Protein AF-A0A1F8T9P6-F1 (afdb_monomer_lite)

Sequence (184 aa):
MSAFLTTTHFEWPQMSTLTDVNWFDFDADLNDTRYWGGDDGDSPTDDGGRWVEFNSASEFTWRADFKNGPADAEGISGDFTVRLTFAFDGWGSTCTITRHIFVSAAPTDTPTRTATFGPSPTRTRTRTPTAIPPSNTPGPSPTRTKTRTPTPTRTETEPGPAATDTTAPTSTKTATPGGGGPGD

Foldseek 3Di:
DKKKWQKKKKFAPQDPQQKWWAFKAKAPVPPDRTVDGDTHNDPIDMDRPDIDIDDPPDDIDIDIDMPCAPPDPFGGFAKMKMKIWIDDPPPPDIDIDMDIDGGDTDDDPDPDPDPDDDPDDDPDPDPDPDDDPDDPDDDDDDDDDDDDDDDDDDDDDDDDDDDDDDDDDDDDDDDDDDDDDDDD

Structure (mmCIF, N/CA/C/O backbone):
data_AF-A0A1F8T9P6-F1
#
_entry.id   AF-A0A1F8T9P6-F1
#
loop_
_atom_site.group_PDB
_atom_site.id
_atom_site.type_symbol
_atom_site.label_atom_id
_atom_site.label_alt_id
_atom_site.label_comp_id
_atom_site.label_asym_id
_atom_site.label_entity_id
_atom_site.label_seq_id
_atom_site.pdbx_PDB_ins_code
_atom_site.Cartn_x
_atom_site.Cartn_y
_atom_site.Cartn_z
_atom_site.occupancy
_atom_site.B_iso_or_equiv
_atom_site.auth_seq_id
_atom_site.auth_comp_id
_atom_site.auth_asym_id
_atom_site.auth_atom_id
_atom_site.pdbx_PDB_model_num
ATOM 1 N N . MET A 1 1 ? -16.670 9.385 24.068 1.00 83.69 1 MET A N 1
ATOM 2 C CA . MET A 1 1 ? -16.771 8.015 23.531 1.00 83.69 1 MET A CA 1
ATOM 3 C C . MET A 1 1 ? -15.462 7.737 22.838 1.00 83.69 1 MET A C 1
ATOM 5 O O . MET A 1 1 ? -15.114 8.509 21.951 1.00 83.69 1 MET A O 1
ATOM 9 N N . SER A 1 2 ? -14.741 6.724 23.302 1.00 90.44 2 SER A N 1
ATOM 10 C CA . SER A 1 2 ? -13.462 6.322 22.721 1.00 90.44 2 SER A CA 1
ATOM 11 C C . SER A 1 2 ? -13.688 5.173 21.745 1.00 90.44 2 SER A C 1
ATOM 13 O O . SER A 1 2 ? -14.540 4.309 21.985 1.00 90.44 2 SER A O 1
ATOM 15 N N . ALA A 1 3 ? -12.949 5.181 20.642 1.00 91.94 3 ALA A N 1
ATOM 16 C CA . ALA A 1 3 ? -12.834 4.033 19.754 1.00 91.94 3 ALA A CA 1
ATOM 17 C C . ALA A 1 3 ? -11.465 3.393 19.972 1.00 91.94 3 ALA A C 1
ATOM 19 O O . ALA A 1 3 ? -10.476 4.098 20.139 1.00 91.94 3 ALA A O 1
ATOM 20 N N . PHE A 1 4 ? -11.398 2.071 19.960 1.00 92.44 4 PHE A N 1
ATOM 21 C CA . PHE A 1 4 ? -10.155 1.329 20.101 1.00 92.44 4 PHE A CA 1
ATOM 22 C C . PHE A 1 4 ? -9.907 0.550 18.828 1.00 92.44 4 PHE A C 1
ATOM 24 O O . PHE A 1 4 ? -10.733 -0.281 18.458 1.00 92.44 4 PHE A O 1
ATOM 31 N N . LEU A 1 5 ? -8.787 0.785 18.154 1.00 93.00 5 LEU A N 1
ATOM 32 C CA . LEU A 1 5 ? -8.379 -0.106 17.073 1.00 93.00 5 LEU A CA 1
ATOM 33 C C . LEU A 1 5 ? -7.963 -1.445 17.676 1.00 93.00 5 LEU A C 1
ATOM 35 O O . LEU A 1 5 ? -7.071 -1.493 18.521 1.00 93.00 5 LEU A O 1
ATOM 39 N N . THR A 1 6 ? -8.610 -2.515 17.229 1.00 93.25 6 THR A N 1
ATOM 40 C CA . THR A 1 6 ? -8.348 -3.883 17.686 1.00 93.25 6 THR A CA 1
ATOM 41 C C . THR A 1 6 ? -7.598 -4.705 16.656 1.00 93.25 6 THR A C 1
ATOM 43 O O . THR A 1 6 ? -6.971 -5.693 17.020 1.00 93.25 6 THR A O 1
ATOM 46 N N . THR A 1 7 ? -7.717 -4.369 15.368 1.00 95.25 7 THR A N 1
ATOM 47 C CA . THR A 1 7 ? -7.091 -5.146 14.293 1.00 95.25 7 THR A CA 1
ATOM 48 C C . THR A 1 7 ? -6.779 -4.268 13.090 1.00 95.25 7 THR A C 1
ATOM 50 O O . THR A 1 7 ? -7.660 -3.547 12.611 1.00 95.25 7 THR A O 1
ATOM 53 N N . THR A 1 8 ? -5.561 -4.387 12.572 1.00 96.50 8 THR A N 1
ATOM 54 C CA . THR A 1 8 ? -5.146 -3.901 11.254 1.00 96.50 8 THR A CA 1
ATOM 55 C C . THR A 1 8 ? -4.863 -5.099 10.362 1.00 96.50 8 THR A C 1
ATOM 57 O O . THR A 1 8 ? -4.117 -5.991 10.745 1.00 96.50 8 THR A O 1
ATOM 60 N N . HIS A 1 9 ? -5.446 -5.094 9.171 1.00 97.31 9 HIS A N 1
ATOM 61 C CA . HIS A 1 9 ? -5.145 -6.036 8.103 1.00 97.31 9 HIS A CA 1
ATOM 62 C C . HIS A 1 9 ? -4.685 -5.238 6.889 1.00 97.31 9 HIS A C 1
ATOM 64 O O . HIS A 1 9 ? -5.436 -4.389 6.395 1.00 97.31 9 HIS A O 1
ATOM 70 N N . PHE A 1 10 ? -3.463 -5.483 6.435 1.00 97.44 10 PHE A N 1
ATOM 71 C CA . PHE A 1 10 ? -2.855 -4.762 5.327 1.00 97.44 10 PHE A CA 1
ATOM 72 C C . PHE A 1 10 ? -2.447 -5.724 4.214 1.00 97.44 10 PHE A C 1
ATOM 74 O O . PHE A 1 10 ? -1.498 -6.491 4.349 1.00 97.44 10 PHE A O 1
ATOM 81 N N . GLU A 1 11 ? -3.171 -5.658 3.102 1.00 97.56 11 GLU A N 1
ATOM 82 C CA . GLU A 1 11 ? -2.811 -6.310 1.849 1.00 97.56 11 GLU A CA 1
ATOM 83 C C . GLU A 1 11 ? -1.981 -5.333 1.016 1.00 97.56 11 GLU A C 1
ATOM 85 O O . GLU A 1 11 ? -2.371 -4.185 0.783 1.00 97.56 11 GLU A O 1
ATOM 90 N N . TRP A 1 12 ? -0.846 -5.808 0.537 1.00 95.81 12 TRP A N 1
ATOM 91 C CA . TRP A 1 12 ? 0.063 -5.092 -0.347 1.00 95.81 12 TRP A CA 1
ATOM 92 C C . TRP A 1 12 ? 0.457 -6.002 -1.523 1.00 95.81 12 TRP A C 1
ATOM 94 O O . TRP A 1 12 ? 0.312 -7.228 -1.430 1.00 95.81 12 TRP A O 1
ATOM 104 N N . PRO A 1 13 ? 0.895 -5.449 -2.666 1.00 92.88 13 PRO A N 1
ATOM 105 C CA . PRO A 1 13 ? 1.229 -6.273 -3.820 1.00 92.88 13 PRO A CA 1
ATOM 106 C C . PRO A 1 13 ? 2.470 -7.102 -3.490 1.00 92.88 13 PRO A C 1
ATOM 108 O O . PRO A 1 13 ? 3.464 -6.540 -3.043 1.00 92.88 13 PRO A O 1
ATOM 111 N N . GLN A 1 14 ? 2.440 -8.420 -3.718 1.00 84.75 14 GLN A N 1
ATOM 112 C CA . GLN A 1 14 ? 3.617 -9.255 -3.467 1.00 84.75 14 GLN A CA 1
ATOM 113 C C . GLN A 1 14 ? 4.786 -8.745 -4.316 1.00 84.75 14 GLN A C 1
ATOM 115 O O . GLN A 1 14 ? 4.755 -8.801 -5.549 1.00 84.75 14 GLN A O 1
ATOM 120 N N . MET A 1 15 ? 5.807 -8.228 -3.643 1.00 80.94 15 MET A N 1
ATOM 121 C CA . MET A 1 15 ? 6.999 -7.684 -4.280 1.00 80.94 15 MET A CA 1
ATOM 122 C C . MET A 1 15 ? 8.085 -8.750 -4.423 1.00 80.94 15 MET A C 1
ATOM 124 O O . MET A 1 15 ? 7.875 -9.937 -4.162 1.00 80.94 15 MET A O 1
ATOM 128 N N . SER A 1 16 ? 9.270 -8.323 -4.870 1.00 79.12 16 SER A N 1
ATOM 129 C CA . SER A 1 16 ? 10.471 -9.151 -4.796 1.00 79.12 16 SER A CA 1
ATOM 130 C C . SER A 1 16 ? 10.631 -9.743 -3.389 1.00 79.12 16 SER A C 1
ATOM 132 O O . SER A 1 16 ? 10.253 -9.115 -2.406 1.00 79.12 16 SER A O 1
ATOM 134 N N . THR A 1 17 ? 11.260 -10.915 -3.277 1.00 79.06 17 THR A N 1
ATOM 135 C CA . THR A 1 17 ? 11.465 -11.629 -1.998 1.00 79.06 17 THR A CA 1
ATOM 136 C C . THR A 1 17 ? 12.310 -10.869 -0.971 1.00 79.06 17 THR A C 1
ATOM 138 O O . THR A 1 17 ? 12.622 -11.413 0.082 1.00 79.06 17 THR A O 1
ATOM 141 N N . LEU A 1 18 ? 12.7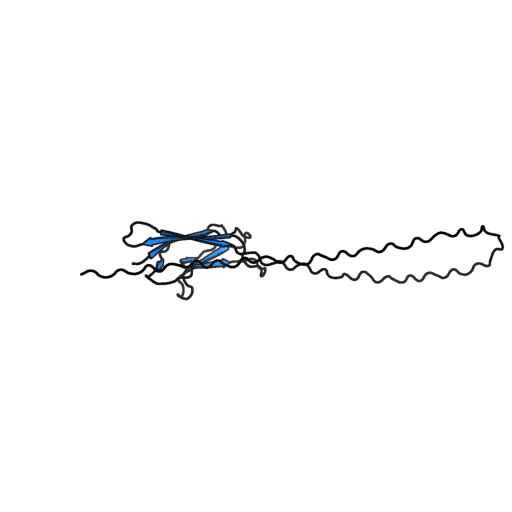90 -9.676 -1.317 1.00 82.12 18 LEU A N 1
ATOM 142 C CA . LEU A 1 18 ? 13.589 -8.837 -0.441 1.00 82.12 18 LEU A CA 1
ATOM 143 C C . LEU A 1 18 ? 12.766 -7.743 0.222 1.00 82.12 18 LEU A C 1
ATOM 145 O O . LEU A 1 18 ? 13.233 -7.242 1.232 1.00 82.12 18 LEU A O 1
ATOM 149 N N . THR A 1 19 ? 11.605 -7.371 -0.325 1.00 87.75 19 THR A N 1
ATOM 150 C CA . THR A 1 19 ? 10.814 -6.257 0.199 1.00 87.75 19 THR A CA 1
ATOM 151 C C . THR A 1 19 ? 9.810 -6.755 1.222 1.00 87.75 19 THR A C 1
ATOM 153 O O . THR A 1 19 ? 8.985 -7.617 0.927 1.00 87.75 19 THR A O 1
ATOM 156 N N . ASP A 1 20 ? 9.889 -6.177 2.408 1.00 92.62 20 ASP A N 1
ATOM 157 C CA . ASP A 1 20 ? 9.114 -6.542 3.578 1.00 92.62 20 ASP A CA 1
ATOM 158 C C . ASP A 1 20 ? 8.476 -5.299 4.202 1.00 92.62 20 ASP A C 1
ATOM 160 O O . ASP A 1 20 ? 9.059 -4.210 4.222 1.00 92.62 20 ASP A O 1
ATOM 164 N N . VAL A 1 21 ? 7.253 -5.442 4.701 1.00 93.56 21 VAL A N 1
ATOM 165 C CA . VAL A 1 21 ? 6.629 -4.419 5.538 1.00 93.56 21 VAL A CA 1
ATOM 166 C C . VAL A 1 21 ? 7.340 -4.417 6.890 1.00 93.56 21 VAL A C 1
ATOM 168 O O . VAL A 1 21 ? 7.470 -5.455 7.531 1.00 93.56 21 VAL A O 1
ATOM 171 N N . ASN A 1 22 ? 7.791 -3.246 7.330 1.00 92.25 22 ASN A N 1
ATOM 172 C CA . ASN A 1 22 ? 8.639 -3.074 8.513 1.00 92.25 22 ASN A CA 1
ATOM 173 C C . ASN A 1 22 ? 7.846 -2.588 9.738 1.00 92.25 22 ASN A C 1
ATOM 175 O O . ASN A 1 22 ? 8.017 -3.036 10.871 1.00 92.25 22 ASN A O 1
ATOM 179 N N . TRP A 1 23 ? 6.936 -1.636 9.547 1.00 93.12 23 TRP A N 1
ATOM 180 C CA . TRP A 1 23 ? 6.085 -1.174 10.642 1.00 93.12 23 TRP A CA 1
ATOM 181 C C . TRP A 1 23 ? 4.795 -0.532 10.144 1.00 93.12 23 TRP A C 1
ATOM 183 O O . TRP A 1 23 ? 4.710 -0.070 9.006 1.00 93.12 23 TRP A O 1
ATOM 193 N N . PHE A 1 24 ? 3.817 -0.468 11.052 1.00 91.94 24 PHE A N 1
ATOM 194 C CA . PHE A 1 24 ? 2.628 0.373 10.939 1.00 91.94 24 PHE A CA 1
ATOM 195 C C . PHE A 1 24 ? 2.573 1.344 12.110 1.00 91.94 24 PHE A C 1
ATOM 197 O O . PHE A 1 24 ? 2.843 0.959 13.254 1.00 91.94 24 PHE A O 1
ATOM 204 N N . ASP A 1 25 ? 2.176 2.582 11.850 1.00 91.94 25 ASP A N 1
ATOM 205 C CA . ASP A 1 25 ? 1.900 3.562 12.893 1.00 91.94 25 ASP A CA 1
ATOM 206 C C . ASP A 1 25 ? 0.617 4.351 12.620 1.00 91.94 25 ASP A C 1
ATOM 208 O O . ASP A 1 25 ? 0.013 4.289 11.542 1.00 91.94 25 ASP A O 1
ATOM 212 N N . PHE A 1 26 ? 0.182 5.055 13.659 1.00 86.69 26 PHE A N 1
ATOM 213 C CA . PHE A 1 26 ? -0.851 6.068 13.568 1.00 86.69 26 PHE A CA 1
ATOM 214 C C . PHE A 1 26 ? -0.247 7.371 14.072 1.00 86.69 26 PHE A C 1
ATOM 216 O O . PHE A 1 26 ? -0.047 7.531 15.269 1.00 86.69 26 PHE A O 1
ATOM 223 N N . ASP A 1 27 ? -0.009 8.291 13.140 1.00 78.19 27 ASP A N 1
ATOM 224 C CA . ASP A 1 27 ? 0.481 9.646 13.388 1.00 78.19 27 ASP A CA 1
ATOM 225 C C . ASP A 1 27 ? 1.923 9.736 13.942 1.00 78.19 27 ASP A C 1
ATOM 227 O O . ASP A 1 27 ? 2.173 9.736 15.146 1.00 78.19 27 ASP A O 1
ATOM 231 N N . ALA A 1 28 ? 2.899 9.865 13.033 1.00 60.09 28 ALA A N 1
ATOM 232 C CA . ALA A 1 28 ? 4.336 9.875 13.348 1.00 60.09 28 ALA A CA 1
ATOM 233 C C . ALA A 1 28 ? 4.811 11.024 14.263 1.00 60.09 28 ALA A C 1
ATOM 235 O O . ALA A 1 28 ? 5.953 11.003 14.725 1.00 60.09 28 ALA A O 1
ATOM 236 N N . ASP A 1 29 ? 3.968 12.028 14.512 1.00 61.78 29 ASP A N 1
ATOM 237 C CA . ASP A 1 29 ? 4.303 13.166 15.374 1.00 61.78 29 ASP A CA 1
ATOM 238 C C . ASP A 1 29 ? 4.210 12.801 16.869 1.00 61.78 29 ASP A C 1
ATOM 240 O O . ASP A 1 29 ? 4.759 13.496 17.732 1.00 61.78 29 ASP A O 1
ATOM 244 N N . LEU A 1 30 ? 3.576 11.670 17.195 1.00 58.59 30 LEU A N 1
ATOM 245 C CA . LEU A 1 30 ? 3.577 11.094 18.533 1.00 58.59 30 LEU A CA 1
ATOM 246 C C . LEU A 1 30 ? 4.776 10.148 18.670 1.00 58.59 30 LEU A C 1
ATOM 248 O O . LEU A 1 30 ? 4.666 8.954 18.390 1.00 58.59 30 LEU A O 1
ATOM 252 N N . ASN A 1 31 ? 5.919 10.709 19.091 1.00 55.88 31 ASN A N 1
ATOM 253 C CA . ASN A 1 31 ? 7.168 10.011 19.435 1.00 55.88 31 ASN A CA 1
ATOM 254 C C . ASN A 1 31 ? 6.939 8.559 19.915 1.00 55.88 31 ASN A C 1
ATOM 256 O O . ASN A 1 31 ? 6.648 8.334 21.089 1.00 55.88 31 ASN A O 1
ATOM 260 N N . ASP A 1 32 ? 7.159 7.599 19.009 1.00 59.75 32 ASP A N 1
ATOM 261 C CA . ASP A 1 32 ? 7.246 6.153 19.270 1.00 59.75 32 ASP A CA 1
ATOM 262 C C . ASP A 1 32 ? 5.925 5.378 19.471 1.00 59.75 32 ASP A C 1
ATOM 264 O O . ASP A 1 32 ? 5.870 4.376 20.184 1.00 59.75 32 ASP A O 1
ATOM 268 N N . THR A 1 33 ? 4.843 5.772 18.796 1.00 67.56 33 THR A N 1
ATOM 269 C CA . THR A 1 33 ? 3.587 4.990 18.782 1.00 67.56 33 THR A CA 1
ATOM 270 C C . THR A 1 33 ? 3.523 3.965 17.644 1.00 67.56 33 THR A C 1
ATOM 272 O O . THR A 1 33 ? 2.503 3.824 16.968 1.00 67.56 33 THR A O 1
ATOM 275 N N . ARG A 1 34 ? 4.601 3.193 17.426 1.00 83.44 34 ARG A N 1
ATOM 276 C CA . ARG A 1 34 ? 4.541 2.060 16.484 1.00 83.44 34 ARG A CA 1
ATOM 277 C C . ARG A 1 34 ? 3.461 1.082 16.933 1.00 83.44 34 ARG A C 1
ATOM 279 O O . ARG A 1 34 ? 3.589 0.419 17.970 1.00 83.44 34 ARG A O 1
ATOM 286 N N . TYR A 1 35 ? 2.405 0.993 16.133 1.00 85.81 35 TYR A N 1
ATOM 287 C CA . TYR A 1 35 ? 1.305 0.067 16.348 1.00 85.81 35 TYR A CA 1
ATOM 288 C C . TYR A 1 35 ? 1.803 -1.364 16.180 1.00 85.81 35 TYR A C 1
ATOM 290 O O . TYR A 1 35 ? 1.701 -2.178 17.093 1.00 85.81 35 TYR A O 1
ATOM 298 N N . TRP A 1 36 ? 2.477 -1.607 15.064 1.00 90.62 36 TRP A N 1
ATOM 299 C CA . TRP A 1 36 ? 3.131 -2.865 14.754 1.00 90.62 36 TRP A CA 1
ATOM 300 C C . TRP A 1 36 ? 4.561 -2.583 14.292 1.00 90.62 36 TRP A C 1
ATOM 302 O O . TRP A 1 36 ? 4.820 -1.574 13.638 1.00 90.62 36 TRP A O 1
ATOM 312 N N . GLY A 1 37 ? 5.497 -3.452 14.663 1.00 90.06 37 GLY A N 1
ATOM 313 C CA . GLY A 1 37 ? 6.887 -3.379 14.223 1.00 90.06 37 GLY A CA 1
ATOM 314 C C . GLY A 1 37 ? 7.459 -4.783 14.100 1.00 90.06 37 GLY A C 1
ATOM 315 O O . GLY A 1 37 ? 7.424 -5.545 15.070 1.00 90.06 37 GLY A O 1
ATOM 316 N N . GLY A 1 38 ? 7.965 -5.109 12.920 1.00 91.06 38 GLY A N 1
ATOM 317 C CA . GLY A 1 38 ? 8.456 -6.427 12.540 1.00 91.06 38 GLY A CA 1
ATOM 318 C C . GLY A 1 38 ? 9.120 -6.369 11.168 1.00 91.06 38 GLY A C 1
ATOM 319 O O . GLY A 1 38 ? 9.444 -5.301 10.688 1.00 91.06 38 GLY A O 1
ATOM 320 N N . ASP A 1 39 ? 9.337 -7.518 10.554 1.00 93.31 39 ASP A N 1
ATOM 321 C CA . ASP A 1 39 ? 9.707 -7.618 9.144 1.00 93.31 39 ASP A CA 1
ATOM 322 C C . ASP A 1 39 ? 8.755 -8.692 8.587 1.00 93.31 39 ASP A C 1
ATOM 324 O O . ASP A 1 39 ? 8.847 -9.855 8.996 1.00 93.31 39 ASP A O 1
ATOM 328 N N . ASP A 1 40 ? 7.789 -8.305 7.753 1.00 94.06 40 ASP A N 1
ATOM 329 C CA . ASP A 1 40 ? 6.837 -9.227 7.123 1.00 94.06 40 ASP A CA 1
ATOM 330 C C . ASP A 1 40 ? 7.003 -9.214 5.602 1.00 94.06 40 ASP A C 1
ATOM 332 O O . ASP A 1 40 ? 6.702 -8.225 4.930 1.00 94.06 40 ASP A O 1
ATOM 336 N N . GLY A 1 41 ? 7.542 -10.311 5.069 1.00 92.75 41 GLY A N 1
ATOM 337 C CA . GLY A 1 41 ? 7.796 -10.492 3.638 1.00 92.75 41 GLY A CA 1
ATOM 338 C C . GLY A 1 41 ? 6.606 -11.059 2.865 1.00 92.75 41 GLY A C 1
ATOM 339 O O . GLY A 1 41 ? 6.689 -11.189 1.640 1.00 92.75 41 GLY A O 1
ATOM 340 N N . ASP A 1 42 ? 5.519 -11.401 3.558 1.00 93.62 42 ASP A N 1
ATOM 341 C CA . ASP A 1 42 ? 4.329 -11.989 2.961 1.00 93.62 42 ASP A CA 1
ATOM 342 C C . ASP A 1 42 ? 3.129 -11.044 3.111 1.00 93.62 42 ASP A C 1
ATOM 344 O O . ASP A 1 42 ? 2.889 -10.432 4.149 1.00 93.62 42 ASP A O 1
ATOM 348 N N . SER A 1 43 ? 2.356 -10.911 2.036 1.00 94.06 43 SER A N 1
ATOM 349 C CA . SER A 1 43 ? 1.074 -10.210 2.059 1.00 94.06 43 SER A CA 1
ATOM 350 C C . SER A 1 43 ? -0.064 -11.226 2.209 1.00 94.06 43 SER A C 1
ATOM 352 O O . SER A 1 43 ? -0.071 -12.231 1.486 1.00 94.06 43 SER A O 1
ATOM 354 N N . PRO A 1 44 ? -1.061 -10.991 3.083 1.00 96.25 44 PRO A N 1
ATOM 355 C CA . PRO A 1 44 ? -1.262 -9.806 3.923 1.00 96.25 44 PRO A CA 1
ATOM 356 C C . PRO A 1 44 ? -0.518 -9.846 5.264 1.00 96.25 44 PRO A C 1
ATOM 358 O O . PRO A 1 44 ? -0.269 -10.917 5.812 1.00 96.25 44 PRO A O 1
ATOM 361 N N . THR A 1 45 ? -0.320 -8.664 5.849 1.00 96.00 45 THR A N 1
ATOM 362 C CA . THR A 1 45 ? 0.156 -8.494 7.228 1.00 96.00 45 THR A CA 1
ATOM 363 C C . THR A 1 45 ? -1.017 -8.185 8.159 1.00 96.00 45 THR A C 1
ATOM 365 O O . THR A 1 45 ? -1.736 -7.196 7.977 1.00 96.00 45 THR A O 1
ATOM 368 N N . ASP A 1 46 ? -1.196 -9.019 9.181 1.00 95.06 46 ASP A N 1
ATOM 369 C CA . ASP A 1 46 ? -2.225 -8.883 10.213 1.00 95.06 46 ASP A CA 1
ATOM 370 C C . ASP A 1 46 ? -1.601 -8.528 11.570 1.00 95.06 46 ASP A C 1
ATOM 372 O O . ASP A 1 46 ? -0.701 -9.217 12.051 1.00 95.06 46 ASP A O 1
ATOM 376 N N . ASP A 1 47 ? -2.136 -7.505 12.239 1.00 93.31 47 ASP A N 1
ATOM 377 C CA . ASP A 1 47 ? -1.858 -7.244 13.653 1.00 93.31 47 ASP A CA 1
ATOM 378 C C . ASP A 1 47 ? -3.148 -7.008 14.437 1.00 93.31 47 ASP A C 1
ATOM 380 O O . ASP A 1 47 ? -4.019 -6.241 14.027 1.00 93.31 47 ASP A O 1
ATOM 384 N N . GLY A 1 48 ? -3.261 -7.664 15.590 1.00 85.62 48 GLY A N 1
ATOM 385 C CA . GLY A 1 48 ? -4.378 -7.500 16.524 1.00 85.62 48 GLY A CA 1
ATOM 386 C C . GLY A 1 48 ? -3.951 -7.483 17.990 1.00 85.62 48 GLY A C 1
ATOM 387 O O . GLY A 1 48 ? -4.770 -7.724 18.877 1.00 85.62 48 GLY A O 1
ATOM 388 N N . GLY A 1 49 ? -2.659 -7.268 18.261 1.00 72.75 49 GLY A N 1
ATOM 389 C CA . GLY A 1 49 ? -2.093 -7.396 19.605 1.00 72.75 49 GLY A CA 1
ATOM 390 C C . GLY A 1 49 ? -2.155 -6.124 20.450 1.00 72.75 49 GLY A C 1
ATOM 391 O O . GLY A 1 49 ? -2.098 -6.207 21.680 1.00 72.75 49 GLY A O 1
ATOM 392 N N . ARG A 1 50 ? -2.259 -4.947 19.824 1.00 81.62 50 ARG A N 1
ATOM 393 C CA . ARG A 1 50 ? -2.215 -3.649 20.514 1.00 81.62 50 ARG A CA 1
ATOM 394 C C . ARG A 1 50 ? -3.501 -2.859 20.318 1.00 81.62 50 ARG A C 1
ATOM 396 O O . ARG A 1 50 ? -4.165 -2.964 19.294 1.00 81.62 50 ARG A O 1
ATOM 403 N N . TRP A 1 51 ? -3.832 -2.069 21.335 1.00 85.19 51 TRP A N 1
ATOM 404 C CA . TRP A 1 51 ? -5.013 -1.215 21.369 1.00 85.19 51 TRP A CA 1
ATOM 405 C C . TRP A 1 51 ? -4.543 0.225 21.223 1.00 85.19 51 TRP A C 1
ATOM 407 O O . TRP A 1 51 ? -3.763 0.701 22.046 1.00 85.19 51 TRP A O 1
ATOM 417 N N . VAL A 1 52 ? -5.006 0.907 20.179 1.00 87.81 52 VAL A N 1
ATOM 418 C CA . VAL A 1 52 ? -4.807 2.354 20.022 1.00 87.81 52 VAL A CA 1
ATOM 419 C C . VAL A 1 52 ? -6.128 3.022 20.343 1.00 87.81 52 VAL A C 1
ATOM 421 O O . VAL A 1 52 ? -7.148 2.678 19.745 1.00 87.81 52 VAL A O 1
ATOM 424 N N . GLU A 1 53 ? -6.118 3.926 21.318 1.00 89.94 53 GLU A N 1
ATOM 425 C CA . GLU A 1 53 ? -7.291 4.708 21.690 1.00 89.94 53 GLU A CA 1
ATOM 426 C C . GLU A 1 53 ? -7.401 5.946 20.797 1.00 89.94 53 GLU A C 1
ATOM 428 O O . GLU A 1 53 ? -6.473 6.745 20.684 1.00 89.94 53 GLU A O 1
ATOM 433 N N . PHE A 1 54 ? -8.565 6.105 20.180 1.00 88.50 54 PHE A N 1
ATOM 434 C CA . PHE A 1 54 ? -8.927 7.237 19.344 1.00 88.50 54 PHE A CA 1
ATOM 435 C C . PHE A 1 54 ? -9.944 8.080 20.103 1.00 88.50 54 PHE A C 1
ATOM 437 O O . PHE A 1 54 ? -11.094 7.673 20.322 1.00 88.50 54 PHE A O 1
ATOM 444 N N . ASN A 1 55 ? -9.508 9.271 20.500 1.00 87.25 55 ASN A N 1
ATOM 445 C CA . ASN A 1 55 ? -10.358 10.244 21.167 1.00 87.25 55 ASN A CA 1
ATOM 446 C C . ASN A 1 55 ? -11.367 10.833 20.172 1.00 87.25 55 ASN A C 1
ATOM 448 O O . ASN A 1 55 ? -11.102 10.959 18.974 1.00 87.25 55 ASN A O 1
ATOM 452 N N . SER A 1 56 ? -12.543 11.222 20.666 1.00 80.88 56 SER A N 1
ATOM 453 C CA . SER A 1 56 ? -13.565 11.847 19.825 1.00 80.88 56 SER A CA 1
ATOM 454 C C . SER A 1 56 ? -13.040 13.140 19.190 1.00 80.88 56 SER A C 1
ATOM 456 O O . SER A 1 56 ? -12.537 14.000 19.910 1.00 80.88 56 SER A O 1
ATOM 458 N N . ALA A 1 57 ? -13.248 13.288 17.876 1.00 81.88 57 ALA A N 1
ATOM 459 C CA . ALA A 1 57 ? -12.858 14.436 17.044 1.00 81.88 57 ALA A CA 1
ATOM 460 C C . ALA A 1 57 ? -11.361 14.574 16.694 1.00 81.88 57 ALA A C 1
ATOM 462 O O . ALA A 1 57 ? -10.944 15.639 16.242 1.00 81.88 57 ALA A O 1
ATOM 463 N N . SER A 1 58 ? -10.565 13.516 16.848 1.00 83.38 58 SER A N 1
ATOM 464 C CA . SER A 1 58 ? -9.186 13.480 16.350 1.00 83.38 58 SER A CA 1
ATOM 465 C C . SER A 1 58 ? -9.109 12.892 14.937 1.00 83.38 58 SER A C 1
ATOM 467 O O . SER A 1 58 ? -9.816 11.939 14.609 1.00 83.38 58 SER A O 1
ATOM 469 N N . GLU A 1 59 ? -8.226 13.450 14.113 1.00 87.75 59 GLU A N 1
ATOM 470 C CA . GLU A 1 59 ? -7.818 12.870 12.833 1.00 87.75 59 GLU A CA 1
ATOM 471 C C . GLU A 1 59 ? -6.469 12.182 13.025 1.00 87.75 59 GLU A C 1
ATOM 473 O O . GLU A 1 59 ? -5.580 12.736 13.664 1.00 87.75 59 GLU A O 1
ATOM 478 N N . PHE A 1 60 ? -6.322 10.980 12.474 1.00 87.62 60 PHE A N 1
ATOM 479 C CA . PHE A 1 60 ? -5.073 10.230 12.521 1.00 87.62 60 PHE A CA 1
ATOM 480 C C . PHE A 1 60 ? -4.706 9.770 11.121 1.00 87.62 60 PHE A C 1
ATOM 482 O O . PHE A 1 60 ? -5.574 9.428 10.314 1.00 87.62 60 PHE A O 1
ATOM 489 N N . THR A 1 61 ? -3.406 9.724 10.850 1.00 91.00 61 THR A N 1
ATOM 490 C CA . THR A 1 61 ? -2.875 9.179 9.602 1.00 91.00 61 THR A CA 1
ATOM 491 C C . THR A 1 61 ? -2.294 7.806 9.875 1.00 91.00 61 THR A C 1
ATOM 493 O O . THR A 1 61 ? -1.335 7.699 10.632 1.00 91.00 61 THR A O 1
ATOM 496 N N . TRP A 1 62 ? -2.844 6.777 9.236 1.00 92.50 62 TRP A N 1
ATOM 497 C CA . TRP A 1 62 ? -2.209 5.464 9.197 1.00 92.50 62 TRP A CA 1
ATOM 498 C C . TRP A 1 62 ? -1.048 5.482 8.207 1.00 92.50 62 TRP A C 1
ATOM 500 O O . TRP A 1 62 ? -1.217 5.957 7.077 1.00 92.50 62 TRP A O 1
ATOM 510 N N . ARG A 1 63 ? 0.115 4.974 8.611 1.00 91.88 63 ARG A N 1
ATOM 511 C CA . ARG A 1 63 ? 1.284 4.855 7.734 1.00 91.88 63 ARG A CA 1
ATOM 512 C C . ARG A 1 63 ? 1.856 3.450 7.827 1.00 91.88 63 ARG A C 1
ATOM 514 O O . ARG A 1 63 ? 1.806 2.814 8.877 1.00 91.88 63 ARG A O 1
ATOM 521 N N . ALA A 1 64 ? 2.423 3.007 6.713 1.00 93.06 64 ALA A N 1
ATOM 522 C CA . ALA A 1 64 ? 3.237 1.810 6.630 1.00 93.06 64 ALA A CA 1
ATOM 523 C C . ALA A 1 64 ? 4.596 2.168 6.043 1.00 93.06 64 ALA A C 1
ATOM 525 O O . ALA A 1 64 ? 4.691 3.033 5.167 1.00 93.06 64 ALA A O 1
ATOM 526 N N . ASP A 1 65 ? 5.619 1.470 6.507 1.00 91.12 65 ASP A N 1
ATOM 527 C CA . ASP A 1 65 ? 6.969 1.541 5.967 1.00 91.12 65 ASP A CA 1
ATOM 528 C C . ASP A 1 65 ? 7.377 0.187 5.420 1.00 91.12 65 ASP A C 1
ATOM 530 O O . ASP A 1 65 ? 7.069 -0.856 6.000 1.00 91.12 65 ASP A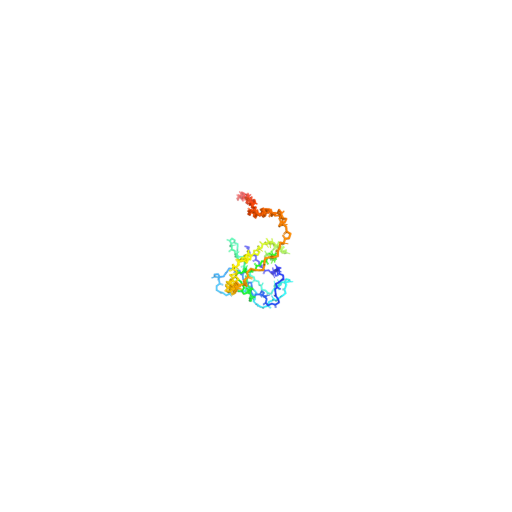 O 1
ATOM 534 N N . PHE A 1 66 ? 8.098 0.228 4.311 1.00 91.94 66 PHE A N 1
ATOM 535 C CA . PHE A 1 66 ? 8.643 -0.949 3.666 1.00 91.94 66 PHE A CA 1
ATOM 536 C C . PHE A 1 66 ? 10.158 -0.877 3.734 1.00 91.94 66 PHE A C 1
ATOM 538 O O . PHE A 1 66 ? 10.775 0.125 3.361 1.00 91.94 66 PHE A O 1
ATOM 545 N N . LYS A 1 67 ? 10.768 -1.965 4.173 1.00 89.12 67 LYS A N 1
ATOM 546 C CA . LYS A 1 67 ? 12.210 -2.140 4.155 1.00 89.12 67 LYS A CA 1
ATOM 547 C C . LYS A 1 67 ? 12.607 -2.808 2.850 1.00 89.12 67 LYS A C 1
ATOM 549 O O . LYS A 1 67 ? 11.821 -3.519 2.232 1.00 89.12 67 LYS A O 1
ATOM 554 N N . ASN A 1 68 ? 13.832 -2.521 2.404 1.00 84.44 68 ASN A N 1
ATOM 555 C CA . ASN A 1 68 ? 14.373 -3.060 1.155 1.00 84.44 68 ASN A CA 1
ATOM 556 C C . ASN A 1 68 ? 13.411 -2.857 -0.031 1.00 84.44 68 ASN A C 1
ATOM 558 O O . ASN A 1 68 ? 13.260 -3.735 -0.890 1.00 84.44 68 ASN A O 1
ATOM 562 N N . GLY A 1 69 ? 12.744 -1.695 -0.065 1.00 74.75 69 GLY A N 1
ATOM 563 C CA . GLY A 1 69 ? 12.056 -1.239 -1.264 1.00 74.75 69 GLY A CA 1
ATOM 564 C C . GLY A 1 69 ? 13.002 -1.352 -2.462 1.00 74.75 69 GLY A C 1
ATOM 565 O O . GLY A 1 69 ? 14.228 -1.309 -2.277 1.00 74.75 69 GLY A O 1
ATOM 566 N N . PRO A 1 70 ? 12.463 -1.572 -3.669 1.00 69.50 70 PRO A N 1
ATOM 567 C CA . PRO A 1 70 ? 13.298 -1.806 -4.831 1.00 69.50 70 PRO A CA 1
ATOM 568 C C . PRO A 1 70 ? 14.315 -0.660 -4.950 1.00 69.50 70 PRO A C 1
ATOM 570 O O . PRO A 1 70 ? 14.018 0.500 -4.673 1.00 69.50 70 PRO A O 1
ATOM 573 N N . ALA A 1 71 ? 15.578 -1.023 -5.193 1.00 64.69 71 ALA A N 1
ATOM 574 C CA . ALA A 1 71 ? 16.696 -0.078 -5.130 1.00 64.69 71 ALA A CA 1
ATOM 575 C C . ALA A 1 71 ? 16.661 0.951 -6.272 1.00 64.69 71 ALA A C 1
ATOM 577 O O . ALA A 1 71 ? 17.432 1.915 -6.269 1.00 64.69 71 ALA A O 1
ATOM 578 N N . ASP A 1 72 ? 15.808 0.718 -7.267 1.00 64.25 72 ASP A N 1
ATOM 579 C CA . ASP A 1 72 ? 15.483 1.688 -8.289 1.00 64.25 72 ASP A CA 1
ATOM 580 C C . ASP A 1 72 ? 14.561 2.773 -7.713 1.00 64.25 72 ASP A C 1
ATOM 582 O O . ASP A 1 72 ? 13.806 2.593 -6.762 1.00 64.25 72 ASP A O 1
ATOM 586 N N . ALA A 1 73 ? 14.642 3.972 -8.278 1.00 60.28 73 ALA A N 1
ATOM 587 C CA . ALA A 1 73 ? 13.833 5.105 -7.837 1.00 60.28 73 ALA A CA 1
ATOM 588 C C . ALA A 1 73 ? 12.328 4.936 -8.150 1.00 60.28 73 ALA A C 1
ATOM 590 O O . ALA A 1 73 ? 11.574 5.903 -8.038 1.00 60.28 73 ALA A O 1
ATOM 591 N N . GLU A 1 74 ? 11.891 3.748 -8.580 1.00 74.38 74 GLU A N 1
ATOM 592 C CA . GLU A 1 74 ? 10.537 3.489 -9.072 1.00 74.38 74 GLU A CA 1
ATOM 593 C C . GLU A 1 74 ? 9.517 3.334 -7.934 1.00 74.38 74 GLU A C 1
ATOM 595 O O . GLU A 1 74 ? 8.315 3.484 -8.164 1.00 74.38 74 GLU A O 1
ATOM 600 N N . GLY A 1 75 ? 9.987 3.140 -6.696 1.00 81.94 75 GLY A N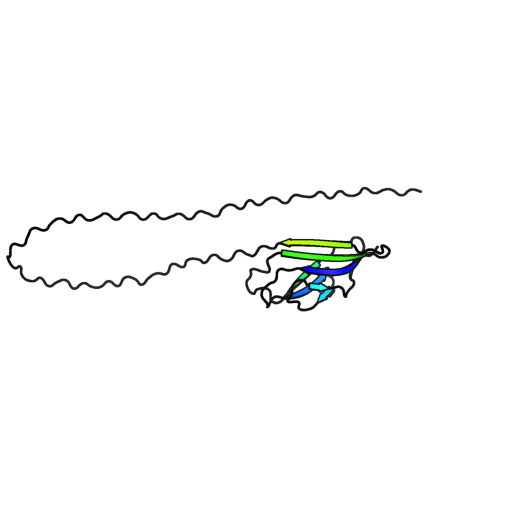 1
ATOM 601 C CA . GLY A 1 75 ? 9.132 3.006 -5.521 1.00 81.94 75 GLY A CA 1
ATOM 602 C C . GLY A 1 75 ? 8.279 1.736 -5.563 1.00 81.94 75 GLY A C 1
ATOM 603 O O . GLY A 1 75 ? 8.499 0.829 -6.362 1.00 81.94 75 GLY A O 1
ATOM 604 N N . ILE A 1 76 ? 7.297 1.648 -4.667 1.00 87.75 76 ILE A N 1
ATOM 605 C CA . ILE A 1 76 ? 6.392 0.497 -4.606 1.00 87.75 76 ILE A CA 1
ATOM 606 C C . ILE A 1 76 ? 5.128 0.817 -5.397 1.00 87.75 76 ILE A C 1
ATOM 608 O O . ILE A 1 76 ? 4.520 1.871 -5.206 1.00 87.75 76 ILE A O 1
ATOM 612 N N . SER A 1 77 ? 4.718 -0.110 -6.261 1.00 91.75 77 SER A N 1
ATOM 613 C CA . SER A 1 77 ? 3.528 0.015 -7.101 1.00 91.75 77 SER A CA 1
ATOM 614 C C . SER A 1 77 ? 2.644 -1.228 -7.027 1.00 91.75 77 SER A C 1
ATOM 616 O O . SER A 1 77 ? 3.116 -2.317 -6.711 1.00 91.75 77 SER A O 1
ATOM 618 N N . GLY A 1 78 ? 1.354 -1.057 -7.316 1.00 93.94 78 GLY A N 1
ATOM 619 C CA . GLY A 1 78 ? 0.335 -2.104 -7.293 1.00 93.94 78 GLY A CA 1
ATOM 620 C C . GLY A 1 78 ? -0.893 -1.733 -6.462 1.00 93.94 78 GLY A C 1
ATOM 621 O O . GLY A 1 78 ? -1.145 -0.559 -6.179 1.00 93.94 78 GLY A O 1
ATOM 622 N N . ASP A 1 79 ? -1.674 -2.753 -6.114 1.00 96.94 79 ASP A N 1
ATOM 623 C CA . ASP A 1 79 ? -2.896 -2.643 -5.318 1.00 96.94 79 ASP A CA 1
ATOM 624 C C . ASP A 1 79 ? -2.603 -2.806 -3.828 1.00 96.94 79 ASP A C 1
ATOM 626 O O . ASP A 1 79 ? -1.995 -3.791 -3.412 1.00 96.94 79 ASP A O 1
ATOM 630 N N . PHE A 1 80 ? -3.096 -1.869 -3.023 1.00 96.69 80 PHE A N 1
ATOM 631 C CA . PHE A 1 80 ? -3.000 -1.920 -1.570 1.00 96.69 80 PHE A CA 1
ATOM 632 C C . PHE A 1 80 ? -4.388 -1.817 -0.956 1.00 96.69 80 PHE A C 1
ATOM 634 O O . PHE A 1 80 ? -5.185 -0.949 -1.334 1.00 96.69 80 PHE A O 1
ATOM 641 N N . THR A 1 81 ? -4.647 -2.642 0.049 1.00 98.25 81 THR A N 1
ATOM 642 C CA . THR A 1 81 ? -5.879 -2.607 0.833 1.00 98.25 81 THR A CA 1
ATOM 643 C C . THR A 1 81 ? -5.528 -2.538 2.308 1.00 98.25 81 THR A C 1
ATOM 645 O O . THR A 1 81 ? -4.835 -3.401 2.831 1.00 98.25 81 THR A O 1
ATOM 648 N N . VAL A 1 82 ? -6.060 -1.544 3.013 1.00 97.69 82 VAL A N 1
ATOM 649 C CA . VAL A 1 82 ? -6.020 -1.496 4.477 1.00 97.69 82 VAL A CA 1
ATOM 650 C C . VAL A 1 82 ? -7.424 -1.692 5.026 1.00 97.69 82 VAL A C 1
ATOM 652 O O . VAL A 1 82 ? -8.379 -1.032 4.601 1.00 97.69 82 VAL A O 1
ATOM 655 N N . ARG A 1 83 ? -7.561 -2.604 5.982 1.00 98.19 83 ARG A N 1
ATOM 656 C CA . ARG A 1 83 ? -8.789 -2.857 6.729 1.00 98.19 83 ARG A CA 1
ATOM 657 C C . ARG A 1 83 ? -8.512 -2.669 8.215 1.00 98.19 83 ARG A C 1
ATOM 659 O O . ARG A 1 83 ? -7.685 -3.366 8.792 1.00 98.19 83 ARG A O 1
ATOM 666 N N . LEU A 1 84 ? -9.233 -1.735 8.825 1.00 96.19 84 LEU A N 1
ATOM 667 C CA . LEU A 1 84 ? -9.102 -1.376 10.234 1.00 96.19 84 LEU A CA 1
ATOM 668 C C . LEU A 1 84 ? -10.383 -1.754 10.972 1.00 96.19 84 LEU A C 1
ATOM 670 O O . LEU A 1 84 ? -11.478 -1.386 10.539 1.00 96.19 84 LEU A O 1
ATOM 674 N N . THR A 1 85 ? -10.247 -2.477 12.080 1.00 96.50 85 THR A N 1
ATOM 675 C CA . THR A 1 85 ? -11.367 -2.898 12.931 1.00 96.50 85 THR A CA 1
ATOM 676 C C . THR A 1 85 ? -11.306 -2.165 14.261 1.00 96.50 85 THR A C 1
ATOM 678 O O . THR A 1 85 ? -10.307 -2.250 14.971 1.00 96.50 85 THR A O 1
ATOM 681 N N . PHE A 1 86 ? -12.382 -1.464 14.604 1.00 94.62 86 PHE A N 1
ATOM 682 C CA . PHE A 1 86 ? -12.516 -0.670 15.819 1.00 94.62 86 PHE A CA 1
ATOM 683 C C . PHE A 1 86 ? -13.560 -1.274 16.754 1.00 94.62 86 PHE A C 1
ATOM 685 O O . PHE A 1 86 ? -14.656 -1.615 16.314 1.00 94.62 86 PHE A O 1
ATOM 692 N N . ALA A 1 87 ? -13.267 -1.338 18.046 1.00 94.56 87 ALA A N 1
ATOM 693 C CA . ALA A 1 87 ? -14.239 -1.572 19.103 1.00 94.56 87 ALA A CA 1
ATOM 694 C C . ALA A 1 87 ? -14.627 -0.239 19.756 1.00 94.56 87 ALA A C 1
ATOM 696 O O . ALA A 1 87 ? -13.776 0.612 20.001 1.00 94.56 87 ALA A O 1
ATOM 697 N N . PHE A 1 88 ? -15.910 -0.059 20.061 1.00 92.44 88 PHE A N 1
ATOM 698 C CA . PHE A 1 88 ? -16.408 1.125 20.764 1.00 92.44 88 PHE A CA 1
ATOM 699 C C . PHE A 1 88 ? -16.878 0.717 22.151 1.00 92.44 88 PHE A C 1
ATOM 701 O O . PHE A 1 88 ? -17.657 -0.234 22.292 1.00 92.44 88 PHE A O 1
ATOM 708 N N . ASP A 1 89 ? -16.419 1.442 23.169 1.00 91.25 89 ASP A N 1
ATOM 709 C CA . ASP A 1 89 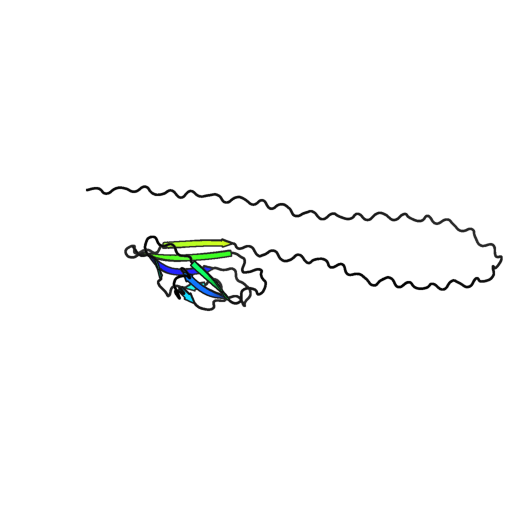? -16.848 1.169 24.536 1.00 91.25 89 ASP A CA 1
ATOM 710 C C . ASP A 1 89 ? -18.370 1.350 24.671 1.00 91.25 89 ASP A C 1
ATOM 712 O O . ASP A 1 89 ? -18.954 2.328 24.194 1.00 91.25 89 ASP A O 1
ATOM 716 N N . GLY A 1 90 ? -19.022 0.357 25.273 1.00 90.38 90 GLY A N 1
ATOM 717 C CA . GLY A 1 90 ? -20.473 0.315 25.458 1.00 90.38 90 GLY A CA 1
ATOM 718 C C . GLY A 1 90 ? -21.324 -0.045 24.229 1.00 90.38 90 GLY A C 1
ATOM 719 O O . GLY A 1 90 ? -22.539 -0.146 24.379 1.00 90.38 90 GLY A O 1
ATOM 720 N N . TRP A 1 91 ? -20.754 -0.264 23.035 1.00 90.31 91 TRP A N 1
ATOM 721 C CA . TRP A 1 91 ? -21.540 -0.656 21.843 1.00 90.31 91 TRP A CA 1
ATOM 722 C C . TRP A 1 91 ? -21.673 -2.169 21.652 1.00 90.31 91 TRP A C 1
ATOM 724 O O . TRP A 1 91 ? -22.608 -2.622 20.998 1.00 90.31 91 TRP A O 1
ATOM 734 N N . GLY A 1 92 ? -20.750 -2.966 22.200 1.00 87.56 92 GLY A N 1
ATOM 735 C CA . GLY A 1 92 ? -20.773 -4.430 22.066 1.00 87.56 92 GLY A CA 1
ATOM 736 C C . GLY A 1 92 ? -20.559 -4.954 20.637 1.00 87.56 92 GLY A C 1
ATOM 737 O O . GLY A 1 92 ? -20.666 -6.156 20.408 1.00 87.56 92 GLY A O 1
ATOM 738 N N . SER A 1 93 ? -20.243 -4.077 19.681 1.00 91.94 93 SER A N 1
ATOM 739 C CA . SER A 1 93 ? -19.984 -4.400 18.277 1.00 91.94 93 SER A CA 1
ATOM 740 C C . SER A 1 93 ? -18.695 -3.742 17.796 1.00 91.94 93 SER A C 1
ATOM 742 O O . SER A 1 93 ? -18.343 -2.653 18.256 1.00 91.94 93 SER A O 1
ATOM 744 N N . THR A 1 94 ? -18.032 -4.364 16.824 1.00 95.25 94 THR A N 1
ATOM 745 C CA . THR A 1 94 ? -16.910 -3.753 16.109 1.00 95.25 94 THR A CA 1
ATOM 746 C C . THR A 1 94 ? -17.385 -3.041 14.840 1.00 95.25 94 THR A C 1
ATOM 748 O O . THR A 1 94 ? -18.379 -3.427 14.225 1.00 95.25 94 THR A O 1
ATOM 751 N N . CYS A 1 95 ? -16.676 -1.989 14.437 1.00 95.19 95 CYS A N 1
ATOM 752 C CA . CYS A 1 95 ? -16.834 -1.324 13.147 1.00 95.19 95 CYS A CA 1
ATOM 753 C C . CYS A 1 95 ? -15.597 -1.601 12.304 1.00 95.19 95 CYS A C 1
ATOM 755 O O . CYS A 1 95 ? -14.479 -1.415 12.775 1.00 95.19 95 CYS A O 1
ATOM 757 N N . THR A 1 96 ? -15.788 -2.023 11.060 1.00 96.94 96 THR A N 1
ATOM 758 C CA . THR A 1 96 ? -14.685 -2.232 10.122 1.00 96.94 96 THR A CA 1
ATOM 759 C C . THR A 1 96 ? -14.743 -1.177 9.033 1.00 96.94 96 THR A C 1
ATOM 761 O O . THR A 1 96 ? -15.782 -1.008 8.395 1.00 96.94 96 THR A O 1
ATOM 764 N N . ILE A 1 97 ? -13.626 -0.498 8.797 1.00 96.50 97 ILE A N 1
ATOM 765 C CA . ILE A 1 97 ? -13.445 0.370 7.632 1.00 96.50 97 ILE A CA 1
ATOM 766 C C . ILE A 1 97 ? -12.397 -0.239 6.710 1.00 96.50 97 ILE A C 1
ATOM 768 O O . ILE A 1 97 ? -11.474 -0.924 7.151 1.00 96.50 97 ILE A O 1
ATOM 772 N N . THR A 1 98 ? -12.547 -0.004 5.413 1.00 98.00 98 THR A N 1
ATOM 773 C CA . THR A 1 98 ? -11.630 -0.521 4.400 1.00 98.00 98 THR A CA 1
ATOM 774 C C . THR A 1 98 ? -11.319 0.569 3.397 1.00 98.00 98 THR A C 1
ATOM 776 O O . THR A 1 98 ? -12.211 1.305 2.966 1.00 98.00 98 THR A O 1
ATOM 779 N N . ARG A 1 99 ? -10.048 0.674 3.025 1.00 97.50 99 ARG A N 1
ATOM 780 C CA . ARG A 1 99 ? -9.577 1.578 1.986 1.00 97.50 99 ARG A CA 1
ATOM 781 C C . ARG A 1 99 ? -8.701 0.804 1.017 1.00 97.50 99 ARG A C 1
ATOM 783 O O . ARG A 1 99 ? -7.786 0.111 1.437 1.00 97.50 99 ARG A O 1
ATOM 790 N N . HIS A 1 100 ? -8.988 0.972 -0.266 1.00 97.69 100 HIS A N 1
ATOM 791 C CA . HIS A 1 100 ? -8.177 0.473 -1.370 1.00 97.69 100 HIS A CA 1
ATOM 792 C C . HIS A 1 100 ? -7.515 1.654 -2.081 1.00 97.69 100 HIS A C 1
ATOM 794 O O . HIS A 1 100 ? -8.134 2.719 -2.225 1.00 97.69 100 HIS A O 1
ATOM 800 N N . ILE A 1 101 ? -6.257 1.479 -2.475 1.00 96.25 101 ILE A N 1
ATOM 801 C CA . ILE A 1 101 ? -5.513 2.405 -3.328 1.00 96.25 101 ILE A CA 1
ATOM 802 C C . ILE A 1 101 ? -4.731 1.613 -4.377 1.00 96.25 101 ILE A C 1
ATOM 804 O O . ILE A 1 101 ? -4.227 0.529 -4.103 1.00 96.25 101 ILE A O 1
ATOM 808 N N . PHE A 1 102 ? -4.594 2.191 -5.567 1.00 95.94 102 PHE A N 1
ATOM 809 C CA . PHE A 1 102 ? -3.703 1.691 -6.608 1.00 95.94 102 PHE A CA 1
ATOM 810 C C . PHE A 1 102 ? -2.591 2.713 -6.842 1.00 95.94 102 PHE A C 1
ATOM 812 O O . PHE A 1 102 ? -2.874 3.895 -7.057 1.00 95.94 102 PHE A O 1
ATOM 819 N N . VAL A 1 103 ? -1.339 2.262 -6.812 1.00 93.19 103 VAL A N 1
ATOM 820 C CA . VAL A 1 103 ? -0.161 3.078 -7.127 1.00 93.19 103 VAL A CA 1
ATOM 821 C C . VAL A 1 103 ? 0.420 2.579 -8.442 1.00 93.19 103 VAL A C 1
ATOM 823 O O . VAL A 1 103 ? 0.824 1.425 -8.550 1.00 93.19 103 VAL A O 1
ATOM 826 N N . SER A 1 104 ? 0.463 3.436 -9.459 1.00 92.19 104 SER A N 1
ATOM 827 C CA . SER A 1 104 ? 1.080 3.093 -10.741 1.00 92.19 104 SER A CA 1
ATOM 828 C C . SER A 1 104 ? 2.601 3.025 -10.618 1.00 92.19 104 SER A C 1
ATOM 830 O O . SER A 1 104 ? 3.194 3.891 -9.976 1.00 92.19 104 SER A O 1
ATOM 832 N N . ALA A 1 105 ? 3.227 2.061 -11.295 1.00 88.38 105 ALA A N 1
ATOM 833 C CA . ALA A 1 105 ? 4.679 2.028 -11.450 1.00 88.38 105 ALA A CA 1
ATOM 834 C C . ALA A 1 105 ? 5.187 3.307 -12.130 1.00 88.38 105 ALA A C 1
ATOM 836 O O . ALA A 1 105 ? 4.508 3.869 -13.001 1.00 88.38 105 ALA A O 1
ATOM 837 N N . ALA A 1 106 ? 6.378 3.762 -11.738 1.00 85.88 106 ALA A N 1
ATOM 838 C CA . ALA A 1 106 ? 7.048 4.845 -12.438 1.00 85.88 106 ALA A CA 1
ATOM 839 C C . ALA A 1 106 ? 7.319 4.436 -13.902 1.00 85.88 106 ALA A C 1
ATOM 841 O O . ALA A 1 106 ? 7.548 3.259 -14.189 1.00 85.88 106 ALA A O 1
ATOM 842 N N . PRO A 1 107 ? 7.271 5.377 -14.860 1.00 82.62 107 PRO A N 1
ATOM 843 C CA . PRO A 1 107 ? 7.649 5.070 -16.229 1.00 82.62 107 PRO A CA 1
ATOM 844 C C . PRO A 1 107 ? 9.130 4.685 -16.278 1.00 82.62 107 PRO A C 1
ATOM 846 O O . PRO A 1 107 ? 9.986 5.439 -15.824 1.00 82.62 107 PRO A O 1
ATOM 849 N N . THR A 1 108 ? 9.430 3.537 -16.881 1.00 83.88 108 THR A N 1
ATOM 850 C CA . THR A 1 108 ? 10.812 3.118 -17.127 1.00 83.88 108 THR A CA 1
ATOM 851 C C . THR A 1 108 ? 11.457 4.047 -18.153 1.00 83.88 108 THR A C 1
ATOM 853 O O . THR A 1 108 ? 10.844 4.328 -19.194 1.00 83.88 108 THR A O 1
ATOM 856 N N . ASP A 1 109 ? 12.699 4.474 -17.917 1.00 80.31 109 ASP A N 1
ATOM 857 C CA . ASP A 1 109 ? 13.461 5.249 -18.898 1.00 80.31 109 ASP A CA 1
ATOM 858 C C . ASP A 1 109 ? 13.491 4.510 -20.240 1.00 80.31 109 ASP A C 1
ATOM 860 O O . ASP A 1 109 ? 13.959 3.373 -20.359 1.00 80.31 109 ASP A O 1
ATOM 864 N N . THR A 1 110 ? 12.980 5.163 -21.285 1.00 86.25 110 THR A N 1
ATOM 865 C CA . THR A 1 110 ? 13.029 4.585 -22.628 1.00 86.25 110 THR A CA 1
ATOM 866 C C . THR A 1 110 ? 14.494 4.502 -23.053 1.00 86.25 110 THR A C 1
ATOM 868 O O . THR A 1 110 ? 15.186 5.527 -23.030 1.00 86.25 110 THR A O 1
ATOM 871 N N . PRO A 1 111 ? 15.002 3.325 -23.468 1.00 82.38 111 PRO A N 1
ATOM 872 C CA . PRO A 1 111 ? 16.396 3.196 -23.855 1.00 82.38 111 PRO A CA 1
ATOM 873 C C . PRO A 1 111 ? 16.698 4.161 -25.001 1.00 82.38 111 PRO A C 1
ATOM 875 O O . PRO A 1 111 ? 16.169 4.041 -26.109 1.00 82.38 111 PRO A O 1
ATOM 878 N N . THR A 1 112 ? 17.569 5.135 -24.740 1.00 88.88 112 THR A N 1
ATOM 879 C CA . THR A 1 112 ? 18.021 6.062 -25.775 1.00 88.88 112 THR A CA 1
ATOM 880 C C . THR A 1 112 ? 18.897 5.284 -26.751 1.00 88.88 112 THR A C 1
ATOM 882 O O . THR A 1 112 ? 19.941 4.748 -26.376 1.00 88.88 112 THR A O 1
ATOM 885 N N . ARG A 1 113 ? 18.481 5.194 -28.020 1.00 84.31 113 ARG A N 1
ATOM 886 C CA . ARG A 1 113 ? 19.294 4.568 -29.072 1.00 84.31 113 ARG A CA 1
ATOM 887 C C . ARG A 1 113 ? 20.577 5.376 -29.270 1.00 84.31 113 ARG A C 1
ATOM 889 O O . ARG A 1 113 ? 20.581 6.384 -29.973 1.00 84.31 113 ARG A O 1
ATOM 896 N N . THR A 1 114 ? 21.679 4.922 -28.685 1.00 87.25 114 THR A N 1
ATOM 897 C CA . THR A 1 114 ? 22.998 5.514 -28.921 1.00 87.25 114 THR A CA 1
ATOM 898 C C . THR A 1 114 ? 23.442 5.208 -30.348 1.00 87.25 114 THR A C 1
ATOM 900 O O . THR A 1 114 ? 23.633 4.046 -30.715 1.00 87.25 114 THR A O 1
ATOM 903 N N . ALA A 1 115 ? 23.622 6.249 -31.165 1.00 83.75 115 ALA A N 1
ATOM 904 C CA . ALA A 1 115 ? 24.195 6.106 -32.497 1.00 83.75 115 ALA A CA 1
ATOM 905 C C . ALA A 1 115 ? 25.603 5.502 -32.378 1.00 83.75 115 ALA A C 1
ATOM 907 O O . ALA A 1 115 ? 26.554 6.166 -31.971 1.00 83.75 115 ALA A O 1
ATOM 908 N N . THR A 1 116 ? 25.739 4.221 -32.716 1.00 85.69 116 THR A N 1
ATOM 909 C CA . THR A 1 116 ? 27.050 3.580 -32.800 1.00 85.69 116 THR A CA 1
ATOM 910 C C . THR A 1 116 ? 27.673 3.980 -34.128 1.00 85.69 116 THR A C 1
ATOM 912 O O . THR A 1 116 ? 27.247 3.519 -35.187 1.00 85.69 116 THR A O 1
ATOM 915 N N . PHE A 1 117 ? 28.670 4.863 -34.089 1.00 85.62 117 PHE A N 1
ATOM 916 C CA . PHE A 1 117 ? 29.482 5.139 -35.268 1.00 85.62 117 PHE A CA 1
ATOM 917 C C . PHE A 1 117 ? 30.234 3.858 -35.639 1.00 85.62 117 PHE A C 1
ATOM 919 O O . PHE A 1 117 ? 31.116 3.406 -34.911 1.00 85.62 117 PHE A O 1
ATOM 926 N N . GLY A 1 118 ? 29.850 3.248 -36.762 1.00 85.06 118 GLY A N 1
ATOM 927 C CA . GLY A 1 118 ? 30.586 2.123 -37.329 1.00 85.06 118 GLY A CA 1
ATOM 928 C C . GLY A 1 118 ? 32.026 2.518 -37.682 1.00 85.06 118 GLY A C 1
ATOM 929 O O . GLY A 1 118 ? 32.339 3.711 -37.772 1.00 85.06 118 GLY A O 1
ATOM 930 N N . PRO A 1 119 ? 32.922 1.539 -37.903 1.00 82.88 119 PRO A N 1
ATOM 931 C CA . PRO A 1 119 ? 34.283 1.834 -38.326 1.00 82.88 119 PRO A CA 1
ATOM 932 C C . PRO A 1 119 ? 34.260 2.694 -39.593 1.00 82.88 119 PRO A C 1
ATOM 934 O O . PRO A 1 119 ? 33.566 2.380 -40.563 1.00 82.88 119 PRO A O 1
ATOM 937 N N . SER A 1 120 ? 35.026 3.787 -39.580 1.00 82.44 120 SER A N 1
ATOM 938 C CA . SER A 1 120 ? 35.194 4.635 -40.759 1.00 82.44 120 SER A CA 1
ATOM 939 C C . SER A 1 120 ? 35.712 3.778 -41.923 1.00 82.44 120 SER A C 1
ATOM 941 O O . SER A 1 120 ? 36.665 3.012 -41.726 1.00 82.44 120 SER A O 1
ATOM 943 N N . PRO A 1 121 ? 35.106 3.851 -43.125 1.00 82.50 121 PRO A N 1
ATOM 944 C CA . PRO A 1 121 ? 35.535 3.044 -44.257 1.00 82.50 121 PRO A CA 1
ATOM 945 C C . PRO A 1 121 ? 37.014 3.313 -44.543 1.00 82.50 121 PRO A C 1
ATOM 947 O O . PRO A 1 121 ? 37.418 4.427 -44.883 1.00 82.50 121 PRO A O 1
ATOM 950 N N . THR A 1 122 ? 37.840 2.275 -44.408 1.00 83.75 122 THR A N 1
ATOM 951 C CA . THR A 1 122 ? 39.257 2.369 -44.753 1.00 83.75 122 THR A CA 1
ATOM 952 C C . THR A 1 122 ? 39.359 2.531 -46.265 1.00 83.75 122 THR A C 1
ATOM 954 O O . THR A 1 122 ? 38.947 1.655 -47.023 1.00 83.75 122 THR A O 1
ATOM 957 N N . ARG A 1 123 ? 39.891 3.669 -46.728 1.00 80.38 123 ARG A N 1
ATOM 958 C CA . ARG A 1 123 ? 40.169 3.890 -48.153 1.00 80.38 123 ARG A CA 1
ATOM 959 C C . ARG A 1 123 ? 41.245 2.906 -48.615 1.00 80.38 123 ARG A C 1
ATOM 961 O O . ARG A 1 123 ? 42.436 3.170 -48.455 1.00 80.38 123 ARG A O 1
ATOM 968 N N . THR A 1 124 ? 40.843 1.797 -49.227 1.00 80.12 124 THR A N 1
ATOM 969 C CA . THR A 1 124 ? 41.776 0.902 -49.916 1.00 80.12 124 THR A CA 1
ATOM 970 C C . THR A 1 124 ? 42.312 1.618 -51.150 1.00 80.12 124 THR A C 1
ATOM 972 O O . THR A 1 124 ? 41.563 1.945 -52.070 1.00 80.12 124 THR A O 1
ATOM 975 N N . ARG A 1 125 ? 43.620 1.897 -51.178 1.00 83.81 125 ARG A N 1
ATOM 976 C CA . ARG A 1 125 ? 44.284 2.414 -52.380 1.00 83.81 125 ARG A CA 1
ATOM 977 C C . ARG A 1 125 ? 44.278 1.317 -53.444 1.00 83.81 125 ARG A C 1
ATOM 979 O O . ARG A 1 125 ? 45.089 0.396 -53.388 1.00 83.81 125 ARG A O 1
ATOM 986 N N . THR A 1 126 ? 43.375 1.414 -54.413 1.00 79.88 126 THR A N 1
ATOM 987 C CA . THR A 1 126 ? 43.423 0.584 -55.619 1.00 79.88 126 THR A CA 1
ATOM 988 C C . THR A 1 126 ? 44.703 0.917 -56.377 1.00 79.88 126 THR A C 1
ATOM 990 O O . THR A 1 126 ? 44.931 2.075 -56.730 1.00 79.88 126 THR A O 1
ATOM 993 N N . ARG A 1 127 ? 45.566 -0.079 -56.605 1.00 76.88 127 ARG A N 1
ATOM 994 C CA . ARG A 1 127 ? 46.731 0.095 -57.480 1.00 76.88 127 ARG A CA 1
ATOM 995 C C . ARG A 1 127 ? 46.220 0.431 -58.879 1.00 76.88 127 ARG A C 1
ATOM 997 O O . ARG A 1 127 ? 45.470 -0.351 -59.457 1.00 76.88 127 ARG A O 1
ATOM 1004 N N . THR A 1 128 ? 46.611 1.587 -59.405 1.00 73.94 128 THR A N 1
ATOM 1005 C CA . THR A 1 128 ? 46.366 1.945 -60.803 1.00 73.94 128 THR A CA 1
ATOM 1006 C C . THR A 1 128 ? 46.996 0.865 -61.685 1.00 73.94 128 THR A C 1
ATOM 1008 O O . THR A 1 128 ? 48.191 0.605 -61.520 1.00 73.94 128 THR A O 1
ATOM 1011 N N . PRO A 1 129 ? 46.239 0.203 -62.579 1.00 73.69 129 PRO A N 1
ATOM 1012 C CA . PRO A 1 129 ? 46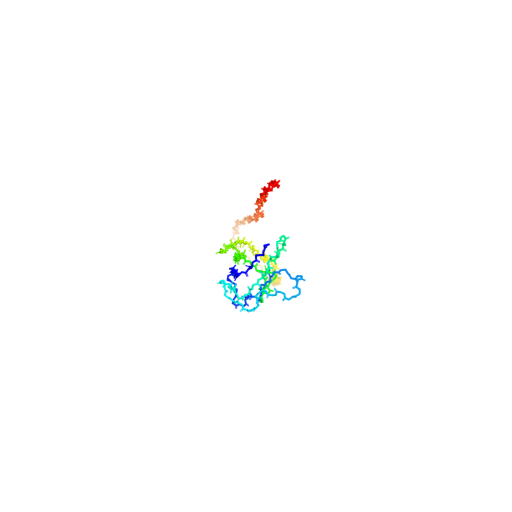.825 -0.760 -63.496 1.00 73.69 129 PRO A CA 1
ATOM 1013 C C . PRO A 1 129 ? 47.889 -0.054 -64.338 1.00 73.69 129 PRO A C 1
ATOM 1015 O O . PRO A 1 129 ? 47.621 0.962 -64.979 1.00 73.69 129 PRO A O 1
ATOM 1018 N N . THR A 1 130 ? 49.114 -0.577 -64.305 1.00 73.81 130 THR A N 1
ATOM 1019 C CA . THR A 1 130 ? 50.169 -0.185 -65.238 1.00 73.81 130 THR A CA 1
ATOM 1020 C C . THR A 1 130 ? 49.658 -0.479 -66.644 1.00 73.81 130 THR A C 1
ATOM 1022 O O . THR A 1 130 ? 49.280 -1.613 -66.933 1.00 73.81 130 THR A O 1
ATOM 1025 N N . ALA A 1 131 ? 49.583 0.549 -67.490 1.00 66.12 131 ALA A N 1
ATOM 1026 C CA . ALA A 1 131 ? 49.097 0.415 -68.854 1.00 66.12 131 ALA A CA 1
ATOM 1027 C C . ALA A 1 131 ? 49.917 -0.651 -69.597 1.00 66.12 131 ALA A C 1
ATOM 1029 O O . ALA A 1 131 ? 51.125 -0.504 -69.782 1.00 66.12 131 ALA A O 1
ATOM 1030 N N . ILE A 1 132 ? 49.253 -1.732 -70.002 1.00 70.06 132 ILE A N 1
ATOM 1031 C CA . ILE A 1 132 ? 49.799 -2.688 -70.962 1.00 70.06 132 ILE A CA 1
ATOM 1032 C C . ILE A 1 132 ? 49.697 -2.008 -72.337 1.00 70.06 132 ILE A C 1
ATOM 1034 O O . ILE A 1 132 ? 48.655 -1.409 -72.623 1.00 70.06 132 ILE A O 1
ATOM 1038 N N . PRO A 1 133 ? 50.746 -2.040 -73.178 1.00 71.00 133 PRO A N 1
ATOM 1039 C CA . PRO A 1 133 ? 50.686 -1.463 -74.516 1.00 71.00 133 PRO A CA 1
ATOM 1040 C C . PRO A 1 133 ? 49.488 -2.029 -75.302 1.00 71.00 133 PRO A C 1
ATOM 1042 O O . PRO A 1 133 ? 49.189 -3.221 -75.186 1.00 71.00 133 PRO A O 1
ATOM 1045 N N . PRO A 1 134 ? 48.778 -1.193 -76.081 1.00 59.44 134 PRO A N 1
ATOM 1046 C CA . PRO A 1 134 ? 47.577 -1.614 -76.787 1.00 59.44 134 PRO A CA 1
ATOM 1047 C C . PRO A 1 134 ? 47.899 -2.724 -77.794 1.00 59.44 134 PRO A C 1
ATOM 1049 O O . PRO A 1 134 ? 48.730 -2.556 -78.685 1.00 59.44 134 PRO A O 1
ATOM 1052 N N . SER A 1 135 ? 47.213 -3.860 -77.659 1.00 61.47 135 SER A N 1
ATOM 1053 C CA . SER A 1 135 ? 47.128 -4.875 -78.708 1.00 61.47 135 SER A CA 1
ATOM 1054 C C . SER A 1 135 ? 46.012 -4.470 -79.670 1.00 61.47 135 SER A C 1
ATOM 1056 O O . SER A 1 135 ? 44.861 -4.326 -79.258 1.00 61.47 135 SER A O 1
ATOM 1058 N N . ASN A 1 136 ? 46.345 -4.275 -80.949 1.00 59.97 136 ASN A N 1
ATOM 1059 C CA . ASN A 1 136 ? 45.415 -3.885 -82.017 1.00 59.97 136 ASN A CA 1
ATOM 1060 C C . ASN A 1 136 ? 44.507 -5.050 -82.452 1.00 59.97 136 ASN A C 1
ATOM 1062 O O . ASN A 1 136 ? 44.481 -5.427 -83.621 1.00 59.97 136 ASN A O 1
ATOM 1066 N N . THR A 1 137 ? 43.765 -5.644 -81.519 1.00 68.12 137 THR A N 1
ATOM 1067 C CA . THR A 1 137 ? 42.732 -6.634 -81.844 1.00 68.12 137 THR A CA 1
ATOM 1068 C C . THR A 1 137 ? 41.368 -5.937 -81.839 1.00 68.12 137 THR A C 1
ATOM 1070 O O . THR A 1 137 ? 40.994 -5.390 -80.800 1.00 68.12 137 THR A O 1
ATOM 1073 N N . PRO A 1 138 ? 40.607 -5.927 -82.951 1.00 69.06 138 PRO A N 1
ATOM 1074 C CA . PRO A 1 138 ? 39.242 -5.407 -82.969 1.00 69.06 138 PRO A CA 1
ATOM 1075 C C . PRO A 1 138 ? 38.358 -6.216 -82.010 1.00 69.06 138 PRO A C 1
ATOM 1077 O O . PRO A 1 138 ? 37.977 -7.350 -82.295 1.00 69.06 138 PRO A O 1
ATOM 1080 N N . GLY A 1 139 ? 38.079 -5.652 -80.836 1.00 71.19 139 GLY A N 1
ATOM 1081 C CA . GLY A 1 139 ? 37.165 -6.235 -79.858 1.00 71.19 139 GLY A CA 1
ATOM 1082 C C . GLY A 1 139 ? 35.702 -5.937 -80.208 1.00 71.19 139 GLY A C 1
ATOM 1083 O O . GLY A 1 139 ? 35.420 -4.917 -80.844 1.00 71.19 139 GLY A O 1
ATOM 1084 N N . PRO A 1 140 ? 34.752 -6.797 -79.800 1.00 69.69 140 PRO A N 1
ATOM 1085 C CA . PRO A 1 140 ? 33.332 -6.563 -80.028 1.00 69.69 140 PRO A CA 1
ATOM 1086 C C . PRO A 1 140 ? 32.863 -5.268 -79.350 1.00 69.69 140 PRO A C 1
ATOM 1088 O O . PRO A 1 140 ? 33.280 -4.931 -78.242 1.00 69.69 140 PRO A O 1
ATOM 1091 N N . SER A 1 141 ? 31.976 -4.548 -80.040 1.00 66.62 141 SER A N 1
ATOM 1092 C CA . SER A 1 141 ? 31.409 -3.273 -79.593 1.00 66.62 141 SER A CA 1
ATOM 1093 C C . SER A 1 141 ? 30.728 -3.407 -78.219 1.00 66.62 141 SER A C 1
ATOM 1095 O O . SER A 1 141 ? 29.939 -4.340 -78.023 1.00 66.62 141 SER A O 1
ATOM 1097 N N . PRO A 1 142 ? 30.996 -2.508 -77.250 1.00 68.62 142 PRO A N 1
ATOM 1098 C CA . PRO A 1 142 ? 30.396 -2.596 -75.927 1.00 68.62 142 PRO A CA 1
ATOM 1099 C C . PRO A 1 142 ? 28.879 -2.390 -76.001 1.00 68.62 142 PRO A C 1
ATOM 1101 O O . PRO A 1 142 ? 28.379 -1.385 -76.508 1.00 68.62 142 PRO A O 1
ATOM 1104 N N . THR A 1 143 ? 28.133 -3.345 -75.449 1.00 71.00 143 THR A N 1
ATOM 1105 C CA . THR A 1 143 ? 26.675 -3.245 -75.317 1.00 71.00 143 THR A CA 1
ATOM 1106 C C . THR A 1 143 ? 26.339 -2.334 -74.133 1.00 71.00 143 THR A C 1
ATOM 1108 O O . THR A 1 143 ? 26.810 -2.554 -73.019 1.00 71.00 143 THR A O 1
ATOM 1111 N N . ARG A 1 144 ? 25.533 -1.287 -74.358 1.00 66.81 144 ARG A N 1
ATOM 1112 C CA . ARG A 1 144 ? 25.073 -0.358 -73.309 1.00 66.81 144 ARG A CA 1
ATOM 1113 C C . ARG A 1 144 ? 24.206 -1.087 -72.277 1.00 66.81 144 ARG A C 1
ATOM 1115 O O . ARG A 1 144 ? 23.047 -1.394 -72.547 1.00 66.81 144 ARG A O 1
ATOM 1122 N N . THR A 1 145 ? 24.726 -1.278 -71.071 1.00 67.50 145 THR A N 1
ATOM 1123 C CA . THR A 1 145 ? 23.936 -1.754 -69.928 1.00 67.50 145 THR A CA 1
ATOM 1124 C C . THR A 1 145 ? 23.134 -0.596 -69.332 1.00 67.50 145 THR A C 1
ATOM 1126 O O . THR A 1 145 ? 23.696 0.440 -68.979 1.00 67.50 145 THR A O 1
ATOM 1129 N N . LYS A 1 146 ? 21.807 -0.745 -69.224 1.00 66.56 146 LYS A N 1
ATOM 1130 C CA . LYS A 1 146 ? 20.935 0.240 -68.563 1.00 66.56 146 LYS A CA 1
ATOM 1131 C C . LYS A 1 146 ? 21.151 0.188 -67.049 1.00 66.56 146 LYS A C 1
ATOM 1133 O O . LYS A 1 146 ? 20.782 -0.789 -66.404 1.00 66.56 146 LYS A O 1
ATOM 1138 N N . THR A 1 147 ? 21.716 1.249 -66.484 1.00 71.75 147 THR A N 1
ATOM 1139 C CA . THR A 1 147 ? 21.832 1.428 -65.032 1.00 71.75 147 THR A CA 1
ATOM 1140 C C . THR A 1 147 ? 20.447 1.665 -64.430 1.00 71.75 147 THR A C 1
ATOM 1142 O O . THR A 1 147 ? 19.727 2.561 -64.868 1.00 71.75 147 THR A O 1
ATOM 1145 N N . ARG A 1 148 ? 20.053 0.856 -63.440 1.00 69.81 148 ARG A N 1
ATOM 1146 C CA . ARG A 1 148 ? 18.810 1.062 -62.685 1.00 69.81 148 ARG A CA 1
ATOM 1147 C C . ARG A 1 148 ? 18.990 2.202 -61.682 1.00 69.81 148 ARG A C 1
ATOM 1149 O O . ARG A 1 148 ? 19.943 2.200 -60.910 1.00 69.81 148 ARG A O 1
ATOM 1156 N N . THR A 1 149 ? 18.058 3.149 -61.693 1.00 68.75 149 THR A N 1
ATOM 1157 C CA . THR A 1 149 ? 17.969 4.243 -60.719 1.00 68.75 149 THR A CA 1
ATOM 1158 C C . THR A 1 149 ? 17.600 3.686 -59.337 1.00 68.75 149 THR A C 1
ATOM 1160 O O . THR A 1 149 ? 16.683 2.863 -59.261 1.00 68.75 149 THR A O 1
ATOM 1163 N N . PRO A 1 150 ? 18.277 4.093 -58.246 1.00 68.12 150 PRO A N 1
ATOM 1164 C CA . PRO A 1 150 ? 17.911 3.660 -56.901 1.00 68.12 150 PRO A CA 1
ATOM 1165 C C . PRO A 1 150 ? 16.498 4.138 -56.538 1.00 68.12 150 PRO A C 1
ATOM 1167 O O . PRO A 1 150 ? 16.104 5.260 -56.853 1.00 68.12 150 PRO A O 1
ATOM 1170 N N . THR A 1 151 ? 15.729 3.262 -55.890 1.00 72.56 151 THR A N 1
ATOM 1171 C CA . THR A 1 151 ? 14.387 3.568 -55.371 1.00 72.56 151 THR A CA 1
ATOM 1172 C C . THR A 1 151 ? 14.528 4.257 -54.009 1.00 72.56 151 THR A C 1
ATOM 1174 O O . THR A 1 151 ? 15.304 3.766 -53.190 1.00 72.56 151 THR A O 1
ATOM 1177 N N . PRO A 1 152 ? 13.836 5.380 -53.745 1.00 68.94 152 PRO A N 1
ATOM 1178 C CA . PRO A 1 152 ? 13.916 6.057 -52.455 1.00 68.94 152 PRO A CA 1
ATOM 1179 C C . PRO A 1 152 ? 13.309 5.192 -51.344 1.00 68.94 152 PRO A C 1
ATOM 1181 O O . PRO A 1 152 ? 12.189 4.695 -51.467 1.00 68.94 152 PRO A O 1
ATOM 1184 N N . THR A 1 153 ? 14.048 5.038 -50.249 1.00 72.06 153 THR A N 1
ATOM 1185 C CA . THR A 1 153 ? 13.562 4.400 -49.022 1.00 72.06 153 THR A CA 1
ATOM 1186 C C . THR A 1 153 ? 12.680 5.387 -48.263 1.00 72.06 153 THR A C 1
ATOM 1188 O O . THR A 1 153 ? 13.085 6.524 -48.021 1.00 72.06 153 THR A O 1
ATOM 1191 N N . ARG A 1 154 ? 11.465 4.968 -47.901 1.00 67.75 154 ARG A N 1
ATOM 1192 C CA . ARG A 1 154 ? 10.529 5.779 -47.117 1.00 67.75 154 ARG A CA 1
ATOM 1193 C C . ARG A 1 154 ? 10.921 5.693 -45.639 1.00 67.75 154 ARG A C 1
ATOM 1195 O O . ARG A 1 154 ? 11.001 4.597 -45.098 1.00 67.75 154 ARG A O 1
ATOM 1202 N N . THR A 1 155 ? 11.170 6.835 -45.009 1.00 65.69 155 THR A N 1
ATOM 1203 C CA . THR A 1 155 ? 11.336 6.930 -43.554 1.00 65.69 155 THR A CA 1
ATOM 1204 C C . THR A 1 155 ? 9.950 6.957 -42.922 1.00 65.69 155 THR A C 1
ATOM 1206 O O . THR A 1 155 ? 9.167 7.860 -43.219 1.00 65.69 155 THR A O 1
ATOM 1209 N N . GLU A 1 156 ? 9.622 5.967 -42.096 1.00 68.06 156 GLU A N 1
ATOM 1210 C CA . GLU A 1 156 ? 8.402 5.999 -41.288 1.00 68.06 156 GLU A CA 1
ATOM 1211 C C . GLU A 1 156 ? 8.580 6.998 -40.141 1.00 68.06 156 GLU A C 1
ATOM 1213 O O . GLU A 1 156 ? 9.566 6.961 -39.406 1.00 68.06 156 GLU A O 1
ATOM 1218 N N . THR A 1 157 ? 7.641 7.935 -40.038 1.00 60.53 157 THR A N 1
ATOM 1219 C CA . THR A 1 157 ? 7.528 8.856 -38.908 1.00 60.53 157 THR A CA 1
ATOM 1220 C C . THR A 1 157 ? 6.786 8.133 -37.796 1.00 60.53 157 THR A C 1
ATOM 1222 O O . THR A 1 157 ? 5.654 7.695 -37.993 1.00 60.53 157 THR A O 1
ATOM 1225 N N . GLU A 1 158 ? 7.442 7.989 -36.650 1.00 72.62 158 GLU A N 1
ATOM 1226 C CA . GLU A 1 158 ? 6.874 7.365 -35.460 1.00 72.62 158 GLU A CA 1
ATOM 1227 C C . GLU A 1 158 ? 5.630 8.142 -34.987 1.00 72.62 158 GLU A C 1
ATOM 1229 O O . GLU A 1 158 ? 5.662 9.379 -34.952 1.00 72.62 158 GLU A O 1
ATOM 1234 N N . PRO A 1 159 ? 4.514 7.460 -34.671 1.00 69.62 159 PRO A N 1
ATOM 1235 C CA . PRO A 1 159 ? 3.334 8.120 -34.134 1.00 69.62 159 PRO A CA 1
ATOM 1236 C C . PRO A 1 159 ? 3.665 8.720 -32.764 1.00 69.62 159 PRO A C 1
ATOM 1238 O O . PRO A 1 159 ? 4.164 8.037 -31.875 1.00 69.62 159 PRO A O 1
ATOM 1241 N N . GLY A 1 160 ? 3.398 10.019 -32.615 1.00 77.38 160 GLY A N 1
ATOM 1242 C CA . GLY A 1 160 ? 3.578 10.726 -31.350 1.00 77.38 160 GLY A CA 1
ATOM 1243 C C . GLY A 1 160 ? 2.710 10.139 -30.228 1.00 77.38 160 GLY A C 1
ATOM 1244 O O . GLY A 1 160 ? 1.713 9.467 -30.511 1.00 77.38 160 GLY A O 1
ATOM 1245 N N . PRO A 1 161 ? 3.071 10.391 -28.957 1.00 72.19 161 PRO A N 1
ATOM 1246 C CA . PRO A 1 161 ? 2.363 9.834 -27.812 1.00 72.19 161 PRO A CA 1
ATOM 1247 C C . PRO A 1 161 ? 0.886 10.239 -27.843 1.00 72.19 161 PRO A C 1
ATOM 1249 O O . PRO A 1 161 ? 0.549 11.417 -27.987 1.00 72.19 161 PRO A O 1
ATOM 1252 N N . ALA A 1 162 ? 0.008 9.242 -27.731 1.00 72.12 162 ALA A N 1
ATOM 1253 C CA . ALA A 1 162 ? -1.426 9.449 -27.616 1.00 72.12 162 ALA A CA 1
ATOM 1254 C C . ALA A 1 162 ? -1.723 10.211 -26.316 1.00 72.12 162 ALA A C 1
ATOM 1256 O O . ALA A 1 162 ? -1.221 9.848 -25.254 1.00 72.12 162 ALA A O 1
ATOM 1257 N N . ALA A 1 163 ? -2.516 11.278 -26.408 1.00 64.75 163 ALA A N 1
ATOM 1258 C CA . ALA A 1 163 ? -2.945 12.031 -25.239 1.00 64.75 163 ALA A CA 1
ATOM 1259 C C . ALA A 1 163 ? -3.807 11.134 -24.339 1.00 64.75 163 ALA A C 1
ATOM 1261 O O . ALA A 1 163 ? -4.829 10.606 -24.777 1.00 64.75 163 ALA A O 1
ATOM 1262 N N . THR A 1 164 ? -3.380 10.956 -23.092 1.00 65.00 164 THR A N 1
ATOM 1263 C CA . THR A 1 164 ? -4.148 10.244 -22.071 1.00 65.00 164 THR A CA 1
ATOM 1264 C C . THR A 1 164 ? -5.247 11.167 -21.549 1.00 65.00 164 THR A C 1
ATOM 1266 O O . THR A 1 164 ? -4.954 12.227 -20.997 1.00 65.00 164 THR A O 1
ATOM 1269 N N . ASP A 1 165 ? -6.509 10.772 -21.727 1.00 56.91 165 ASP A N 1
ATOM 1270 C CA . ASP A 1 165 ? -7.660 11.472 -21.152 1.00 56.91 165 ASP A CA 1
ATOM 1271 C C . ASP A 1 165 ? -7.665 11.296 -19.626 1.00 56.91 165 ASP A C 1
ATOM 1273 O O . ASP A 1 165 ? -8.032 10.247 -19.093 1.00 56.91 165 ASP A O 1
ATOM 1277 N N . THR A 1 166 ? -7.249 12.337 -18.905 1.00 67.25 166 THR A N 1
ATOM 1278 C CA . THR A 1 166 ? -7.353 12.402 -17.443 1.00 67.25 166 THR A CA 1
ATOM 1279 C C . THR A 1 166 ? -8.778 12.789 -17.059 1.00 67.25 166 THR A C 1
ATOM 1281 O O . THR A 1 166 ? -9.165 13.957 -17.136 1.00 67.25 166 THR A O 1
ATOM 1284 N N . THR A 1 167 ? -9.577 11.821 -16.614 1.00 65.69 167 THR A N 1
ATOM 1285 C CA . THR A 1 167 ? -10.894 12.091 -16.023 1.00 65.69 167 THR A CA 1
ATOM 1286 C C . THR A 1 167 ? -10.749 12.856 -14.707 1.00 65.69 167 THR A C 1
ATOM 1288 O O . THR A 1 167 ? -10.038 12.422 -13.801 1.00 65.69 167 THR A O 1
ATOM 1291 N N . ALA A 1 168 ? -11.440 13.993 -14.593 1.00 67.19 168 ALA A N 1
ATOM 1292 C CA . ALA A 1 168 ? -11.435 14.831 -13.398 1.00 67.19 168 ALA A CA 1
ATOM 1293 C C . ALA A 1 168 ? -12.085 14.120 -12.188 1.00 67.19 168 ALA A C 1
ATOM 1295 O O . ALA A 1 168 ? -13.101 13.436 -12.353 1.00 67.19 168 ALA A O 1
ATOM 1296 N N . PRO A 1 169 ? -11.556 14.297 -10.961 1.00 68.75 169 PRO A N 1
ATOM 1297 C CA . PRO A 1 169 ? -12.141 13.702 -9.766 1.00 68.75 169 PRO A CA 1
ATOM 1298 C C . PRO A 1 169 ? -13.521 14.306 -9.470 1.00 68.75 169 PRO A C 1
ATOM 1300 O O . PRO A 1 169 ? -13.699 15.523 -9.423 1.00 68.75 169 PRO A O 1
ATOM 1303 N N . THR A 1 170 ? -14.507 13.437 -9.242 1.00 70.44 170 THR A N 1
ATOM 1304 C CA . THR A 1 170 ? -15.863 13.836 -8.847 1.00 70.44 170 THR A CA 1
ATOM 1305 C C . THR A 1 170 ? -15.875 14.194 -7.363 1.00 70.44 170 THR A C 1
ATOM 1307 O O . THR A 1 170 ? -15.558 13.365 -6.512 1.00 70.44 170 THR A O 1
ATOM 1310 N N . SER A 1 171 ? -16.231 15.436 -7.036 1.00 57.62 171 SER A N 1
ATOM 1311 C CA . SER A 1 171 ? -16.352 15.900 -5.653 1.00 57.62 171 SER A CA 1
ATOM 1312 C C . SER A 1 171 ? -17.662 15.402 -5.032 1.00 57.62 171 SER A C 1
ATOM 1314 O O . SER A 1 171 ? -18.743 15.879 -5.380 1.00 57.62 171 SER A O 1
ATOM 1316 N N . THR A 1 172 ? -17.579 14.471 -4.084 1.00 67.62 172 THR A N 1
ATOM 1317 C CA . THR A 1 172 ? -18.730 14.060 -3.269 1.00 67.62 172 THR A CA 1
ATOM 1318 C C . THR A 1 172 ? -18.955 15.090 -2.163 1.00 67.62 172 THR A C 1
ATOM 1320 O O . THR A 1 172 ? -18.129 15.248 -1.268 1.00 67.62 172 THR A O 1
ATOM 1323 N N . LYS A 1 173 ? -20.078 15.812 -2.222 1.00 52.16 173 LYS A N 1
ATOM 1324 C CA . LYS A 1 173 ? -20.533 16.684 -1.130 1.00 52.16 173 LYS A CA 1
ATOM 1325 C C . LYS A 1 173 ? -21.022 15.825 0.037 1.00 52.16 173 LYS A C 1
ATOM 1327 O O . LYS A 1 173 ? -22.073 15.197 -0.060 1.00 52.16 173 LYS A O 1
ATOM 1332 N N . THR A 1 174 ? -20.293 15.842 1.147 1.00 64.06 174 THR A N 1
ATOM 1333 C CA . THR A 1 174 ? -20.748 15.284 2.426 1.00 64.06 174 THR A CA 1
ATOM 1334 C C . THR A 1 174 ? -21.817 16.197 3.023 1.00 64.06 174 THR A C 1
ATOM 1336 O O . THR A 1 174 ? -21.574 17.381 3.252 1.00 64.06 174 THR A O 1
ATOM 1339 N N . ALA A 1 175 ? -23.016 15.662 3.251 1.00 60.78 175 ALA A N 1
ATOM 1340 C CA . ALA A 1 175 ? -24.086 16.373 3.940 1.00 60.78 175 ALA A CA 1
ATOM 1341 C C . ALA A 1 175 ? -23.801 16.413 5.449 1.00 60.78 175 ALA A C 1
ATOM 1343 O O . ALA A 1 175 ? -23.665 15.372 6.089 1.00 60.78 175 ALA A O 1
ATOM 1344 N N . THR A 1 176 ? -23.723 17.616 6.016 1.00 65.44 176 THR A N 1
ATOM 1345 C CA . THR A 1 176 ? -23.670 17.845 7.464 1.00 65.44 176 THR A CA 1
ATOM 1346 C C . THR A 1 176 ? -25.032 17.508 8.087 1.00 65.44 176 THR A C 1
ATOM 1348 O O . THR A 1 176 ? -26.031 18.105 7.677 1.00 65.44 176 THR A O 1
ATOM 1351 N N . PRO A 1 177 ? -25.121 16.600 9.076 1.00 64.31 177 PRO A N 1
ATOM 1352 C CA . PRO A 1 177 ? -26.358 16.388 9.817 1.00 64.31 177 PRO A CA 1
ATOM 1353 C C . PRO A 1 177 ? -26.640 17.610 10.698 1.00 64.31 177 PRO A C 1
ATOM 1355 O O . PRO A 1 177 ? -25.837 17.968 11.560 1.00 64.31 177 PRO A O 1
ATOM 1358 N N . GLY A 1 178 ? -27.773 18.271 10.455 1.00 64.31 178 GLY A N 1
ATOM 1359 C CA . GLY A 1 178 ? -28.272 19.356 11.295 1.00 64.31 178 GLY A CA 1
ATOM 1360 C C . GLY A 1 178 ? -28.663 18.836 12.678 1.00 64.31 178 GLY A C 1
ATOM 1361 O O . GLY A 1 178 ? -29.375 17.840 12.794 1.00 64.31 178 GLY A O 1
ATOM 1362 N N . GLY A 1 179 ? -28.179 19.512 13.718 1.00 59.59 179 GLY A N 1
ATOM 1363 C CA . GLY A 1 179 ? -28.490 19.195 15.105 1.00 59.59 179 GLY A CA 1
ATOM 1364 C C . GLY A 1 179 ? -29.953 19.467 15.470 1.00 59.59 179 GLY A C 1
ATOM 1365 O O . GLY A 1 179 ? 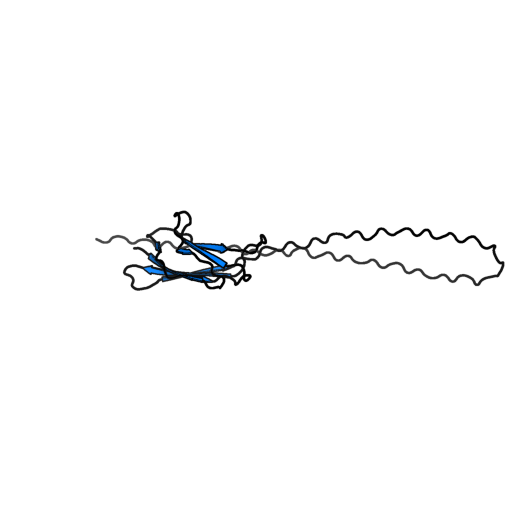-30.484 20.538 15.185 1.00 59.59 179 GLY A O 1
ATOM 1366 N N . GLY A 1 180 ? -30.577 18.513 16.163 1.00 61.03 180 GLY A N 1
ATOM 1367 C CA . GLY A 1 180 ? -31.530 18.815 17.238 1.00 61.03 180 GLY A CA 1
ATOM 1368 C C . GLY A 1 180 ? -30.707 18.922 18.525 1.00 61.03 180 GLY A C 1
ATOM 1369 O O . GLY A 1 180 ? -29.844 18.085 18.757 1.00 61.03 180 GLY A O 1
ATOM 1370 N N . GLY A 1 181 ? -30.778 19.975 19.332 1.00 55.56 181 GLY A N 1
ATOM 1371 C CA . GLY A 1 181 ? -31.987 20.612 19.840 1.00 55.56 181 GLY A CA 1
ATOM 1372 C C . GLY A 1 181 ? -32.274 20.006 21.221 1.00 55.56 181 GLY A C 1
ATOM 1373 O O . GLY A 1 181 ? -32.787 18.891 21.262 1.00 55.56 181 GLY A O 1
ATOM 1374 N N . PRO A 1 182 ? -31.900 20.665 22.334 1.00 66.81 182 PRO A N 1
ATOM 1375 C CA . PRO A 1 182 ? -32.218 20.178 23.672 1.00 66.81 182 PRO A CA 1
ATOM 1376 C C . PRO A 1 182 ? -33.696 20.459 23.979 1.00 66.81 182 PRO A C 1
ATOM 1378 O O . PRO A 1 182 ? -34.150 21.594 23.842 1.00 66.81 182 PRO A O 1
ATOM 1381 N N . GLY A 1 183 ? -34.437 19.409 24.334 1.00 63.09 183 GLY A N 1
ATOM 1382 C CA . GLY A 1 183 ? -35.776 19.491 24.917 1.00 63.09 183 GLY A CA 1
ATOM 1383 C C . GLY A 1 183 ? -35.693 19.353 26.436 1.00 63.09 183 GLY A C 1
ATOM 1384 O O . GLY A 1 183 ? -34.853 18.595 26.924 1.00 63.09 183 GLY A O 1
ATOM 1385 N N . ASP A 1 184 ? -36.539 20.135 27.104 1.00 58.75 184 ASP A N 1
ATOM 1386 C CA . ASP A 1 184 ? -36.647 20.412 28.545 1.00 58.75 184 ASP A CA 1
ATOM 1387 C C . ASP A 1 184 ? -36.756 19.199 29.489 1.00 58.75 184 ASP A C 1
ATOM 1389 O O . ASP A 1 184 ? -37.320 18.154 29.085 1.00 58.75 184 ASP A O 1
#

Radius of gyration: 37.04 Å; chains: 1; bounding box: 87×33×112 Å

Secondary structure (DSSP, 8-state):
--EEEEEEEEE-----TT-EEEEEEE-TTSTT-EEEEEEE-SSPEEE-S--EEE-TT----EEEEEET--SSTT---EEEEEEEEEEETTT-SEEEEEEEEEEPPPPPPP-------PPPPP---PPPPPPPPPP---PPPPP---PPPPPPPPPPPPPPPPPP--PPPP---PPPPPPP----

pLDDT: mean 80.78, std 12.59, range [52.16, 98.25]